Protein AF-A0A7V2B2J4-F1 (afdb_monomer_lite)

pLDDT: mean 91.19, std 12.17, range [38.22, 98.31]

Structure (mmCIF, N/CA/C/O backbone):
data_AF-A0A7V2B2J4-F1
#
_entry.id   AF-A0A7V2B2J4-F1
#
loop_
_atom_site.group_PDB
_atom_site.id
_atom_site.type_symbol
_atom_site.label_atom_id
_atom_site.label_alt_id
_atom_site.label_comp_id
_atom_site.label_asym_id
_atom_site.label_entity_id
_atom_site.label_seq_id
_atom_site.pdbx_PDB_ins_code
_atom_site.Cartn_x
_atom_site.Cartn_y
_atom_site.Cartn_z
_atom_site.occupancy
_atom_site.B_iso_or_equiv
_atom_site.auth_seq_id
_atom_site.auth_comp_id
_atom_site.auth_asym_id
_atom_site.auth_atom_id
_atom_site.pdbx_PDB_model_num
ATOM 1 N N . MET A 1 1 ? -2.208 -8.244 -33.492 1.00 38.22 1 MET A N 1
ATOM 2 C CA . MET A 1 1 ? -0.875 -7.678 -33.215 1.00 38.22 1 MET A CA 1
ATOM 3 C C . MET A 1 1 ? -0.996 -6.992 -31.876 1.00 38.22 1 MET A C 1
ATOM 5 O O . MET A 1 1 ? -1.712 -6.007 -31.803 1.00 38.22 1 MET A O 1
ATOM 9 N N . TYR A 1 2 ? -0.448 -7.584 -30.817 1.00 43.09 2 TYR A N 1
ATOM 10 C CA . TYR A 1 2 ? -0.300 -6.865 -29.557 1.00 43.09 2 TYR A CA 1
ATOM 11 C C . TYR A 1 2 ? 0.960 -6.028 -29.726 1.00 43.09 2 TYR A C 1
ATOM 13 O O . TYR A 1 2 ? 2.039 -6.596 -29.885 1.00 43.09 2 TYR A O 1
ATOM 21 N N . ASP A 1 3 ? 0.798 -4.710 -29.818 1.00 43.34 3 ASP A N 1
ATOM 22 C CA . ASP A 1 3 ? 1.896 -3.784 -29.575 1.00 43.34 3 ASP A CA 1
ATOM 23 C C . ASP A 1 3 ? 2.373 -4.080 -28.156 1.00 43.34 3 ASP A C 1
ATOM 25 O O . ASP A 1 3 ? 1.708 -3.751 -27.172 1.00 43.34 3 ASP A O 1
ATOM 29 N N . THR A 1 4 ? 3.474 -4.817 -28.052 1.00 50.84 4 THR A N 1
ATOM 30 C CA . THR A 1 4 ? 4.236 -4.893 -26.819 1.00 50.84 4 THR A CA 1
ATOM 31 C C . THR A 1 4 ? 4.840 -3.511 -26.662 1.00 50.84 4 THR A C 1
ATOM 33 O O . THR A 1 4 ? 5.905 -3.235 -27.210 1.00 50.84 4 THR A O 1
ATOM 36 N N . ASP A 1 5 ? 4.090 -2.629 -26.003 1.00 52.41 5 ASP A N 1
ATOM 3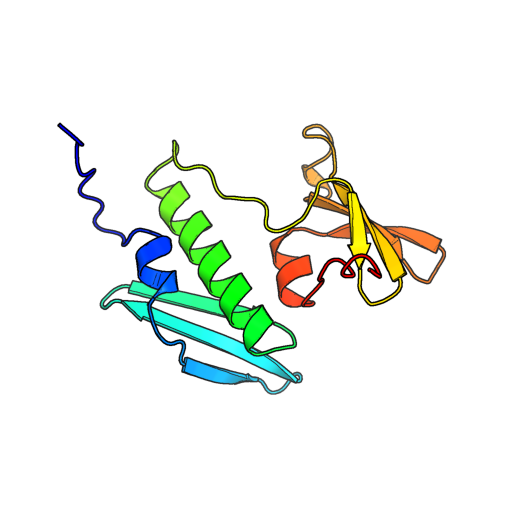7 C CA . ASP A 1 5 ? 4.551 -1.334 -25.529 1.00 52.41 5 ASP A CA 1
ATOM 38 C C . ASP A 1 5 ? 5.894 -1.591 -24.836 1.00 52.41 5 ASP A C 1
ATOM 40 O O . ASP A 1 5 ? 5.951 -2.239 -23.787 1.00 52.41 5 ASP A O 1
ATOM 44 N N . SER A 1 6 ? 6.997 -1.263 -25.517 1.00 57.22 6 SER A N 1
ATOM 45 C CA . SER A 1 6 ? 8.342 -1.653 -25.102 1.00 57.22 6 SER A CA 1
ATOM 46 C C . SER A 1 6 ? 8.775 -0.720 -23.983 1.00 57.22 6 SER A C 1
ATOM 48 O O . SER A 1 6 ? 9.635 0.147 -24.159 1.00 57.22 6 SER A O 1
ATOM 50 N N . SER A 1 7 ? 8.105 -0.830 -22.841 1.00 67.19 7 SER A N 1
ATOM 51 C CA . SER A 1 7 ? 8.469 -0.066 -21.672 1.00 67.19 7 SER A CA 1
ATOM 52 C C . SER A 1 7 ? 9.852 -0.487 -21.219 1.00 67.19 7 SER A C 1
ATOM 54 O O . SER A 1 7 ? 10.155 -1.672 -21.106 1.00 67.19 7 SER A O 1
ATOM 56 N N . ALA A 1 8 ? 10.684 0.504 -20.917 1.00 83.88 8 ALA A N 1
ATOM 57 C CA . ALA A 1 8 ? 11.922 0.249 -20.205 1.00 83.88 8 ALA A CA 1
ATOM 58 C C . ALA A 1 8 ? 11.652 -0.266 -18.781 1.00 83.88 8 ALA A C 1
ATOM 60 O O . ALA A 1 8 ? 12.521 -0.922 -18.223 1.00 83.88 8 ALA A O 1
ATOM 61 N N . TYR A 1 9 ? 10.479 0.023 -18.200 1.00 88.00 9 TYR A N 1
ATOM 62 C CA . TYR A 1 9 ? 10.108 -0.403 -16.854 1.00 88.00 9 TYR A CA 1
ATOM 63 C C . TYR A 1 9 ? 9.290 -1.712 -16.893 1.00 88.00 9 TYR A C 1
ATOM 65 O O . TYR A 1 9 ? 8.358 -1.801 -17.696 1.00 88.00 9 TYR A O 1
ATOM 73 N N . PRO A 1 10 ? 9.579 -2.708 -16.030 1.00 91.06 10 PRO A N 1
ATOM 74 C CA . PRO A 1 10 ? 8.872 -3.986 -16.035 1.00 91.06 10 PRO A CA 1
ATOM 75 C C . PRO A 1 10 ? 7.389 -3.812 -15.710 1.00 91.06 10 PRO A C 1
ATOM 77 O O . PRO A 1 10 ? 7.014 -2.984 -14.874 1.00 91.06 10 PRO A O 1
ATOM 80 N N . HIS A 1 11 ? 6.538 -4.625 -16.328 1.00 93.56 11 HIS A N 1
ATOM 81 C CA . HIS A 1 11 ? 5.115 -4.639 -16.012 1.00 93.56 11 HIS A CA 1
ATOM 82 C C . HIS A 1 11 ? 4.901 -5.044 -14.538 1.00 93.56 11 HIS A C 1
ATOM 84 O O . HIS A 1 11 ? 5.623 -5.908 -14.031 1.00 93.56 11 HIS A O 1
ATOM 90 N N . PRO A 1 12 ? 3.898 -4.502 -13.816 1.00 94.06 12 PRO A N 1
ATOM 91 C CA . PRO A 1 12 ? 3.674 -4.833 -12.404 1.00 94.06 12 PRO A CA 1
ATOM 92 C C . PRO A 1 12 ? 3.494 -6.334 -12.138 1.00 94.06 12 PRO A C 1
ATOM 94 O O . PRO A 1 12 ? 3.867 -6.826 -11.073 1.00 94.06 12 PRO A O 1
ATOM 97 N N . ASP A 1 13 ? 2.970 -7.080 -13.113 1.00 94.06 13 ASP A N 1
ATOM 98 C CA . ASP A 1 13 ? 2.839 -8.540 -13.034 1.00 94.06 13 ASP A CA 1
ATOM 99 C C . ASP A 1 13 ? 4.182 -9.279 -13.031 1.00 94.06 13 ASP A C 1
ATOM 101 O O . ASP A 1 13 ? 4.285 -10.347 -12.427 1.00 94.06 13 ASP A O 1
ATOM 105 N N . GLU A 1 14 ? 5.227 -8.704 -13.624 1.00 94.62 14 GLU A N 1
ATOM 106 C CA . GLU A 1 14 ? 6.576 -9.266 -13.556 1.00 94.62 14 GLU A CA 1
ATOM 107 C C . GLU A 1 14 ? 7.100 -9.211 -12.117 1.00 94.62 14 GLU A C 1
ATOM 109 O O . GLU A 1 14 ? 7.662 -10.186 -11.630 1.00 94.62 14 GLU A O 1
ATOM 114 N N . PHE A 1 15 ? 6.808 -8.145 -11.362 1.00 95.31 15 PHE A N 1
ATOM 115 C CA . PHE A 1 15 ? 7.141 -8.084 -9.933 1.00 95.31 15 PHE A CA 1
ATOM 116 C C . PHE A 1 15 ? 6.333 -9.087 -9.091 1.00 95.31 15 PHE A C 1
ATOM 118 O O . PHE A 1 15 ? 6.820 -9.545 -8.056 1.00 95.31 15 PHE A O 1
ATOM 125 N N . LYS A 1 16 ? 5.117 -9.481 -9.511 1.00 93.31 16 LYS A N 1
ATOM 126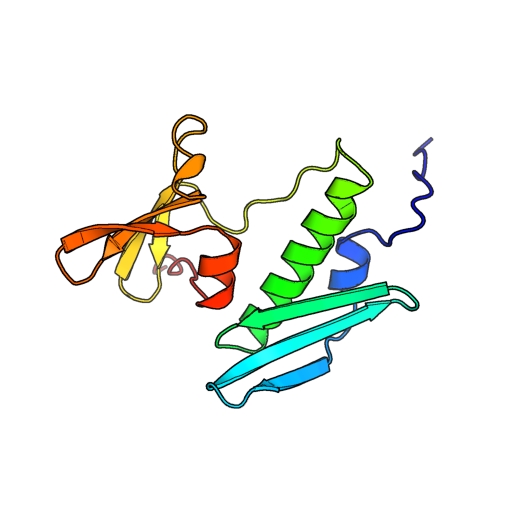 C CA . LYS A 1 16 ? 4.282 -10.446 -8.762 1.00 93.31 16 LYS A CA 1
ATOM 127 C C . LYS A 1 16 ? 4.926 -11.830 -8.679 1.00 93.31 16 LYS A C 1
ATOM 129 O O . LYS A 1 16 ? 4.738 -12.511 -7.670 1.00 93.31 16 LYS A O 1
ATOM 134 N N . VAL A 1 17 ? 5.663 -12.251 -9.703 1.00 94.81 17 VAL A N 1
ATOM 135 C CA . VAL A 1 17 ? 6.289 -13.585 -9.748 1.00 94.81 17 VAL A CA 1
ATOM 136 C C . VAL A 1 17 ? 7.660 -13.632 -9.075 1.00 94.81 17 VAL A C 1
ATOM 138 O O . VAL A 1 17 ? 8.185 -14.715 -8.819 1.00 94.81 17 VAL A O 1
ATOM 141 N N . MET A 1 18 ? 8.222 -12.474 -8.736 1.00 96.38 18 MET A N 1
ATOM 142 C CA . MET A 1 18 ? 9.509 -12.385 -8.063 1.00 96.38 18 MET A CA 1
ATOM 143 C C . MET A 1 18 ? 9.383 -12.654 -6.565 1.00 96.38 18 MET A C 1
ATOM 145 O O . MET A 1 18 ? 8.395 -12.307 -5.905 1.00 96.38 18 MET A O 1
ATOM 149 N N . ARG A 1 19 ? 10.425 -13.275 -6.007 1.00 95.50 19 ARG A N 1
ATOM 150 C CA . ARG A 1 19 ? 10.525 -13.517 -4.570 1.00 95.50 19 ARG A CA 1
ATOM 151 C C . ARG A 1 19 ? 11.026 -12.245 -3.874 1.00 95.50 19 ARG A C 1
ATOM 153 O O . ARG A 1 19 ? 12.126 -11.808 -4.193 1.00 95.50 19 ARG A O 1
ATOM 160 N N . PRO A 1 20 ? 10.278 -11.686 -2.909 1.00 97.12 20 PRO A N 1
ATOM 161 C CA . PRO A 1 20 ? 10.756 -10.562 -2.116 1.00 97.12 20 PRO A CA 1
ATOM 162 C C . PRO A 1 20 ? 11.824 -10.984 -1.106 1.00 97.12 20 PRO A C 1
ATOM 164 O O . PRO A 1 20 ? 11.739 -12.054 -0.490 1.00 97.12 20 PRO A O 1
ATOM 167 N N . GLU A 1 21 ? 12.765 -10.080 -0.876 1.00 97.81 21 GLU A N 1
ATOM 168 C CA . GLU A 1 21 ? 13.605 -10.051 0.314 1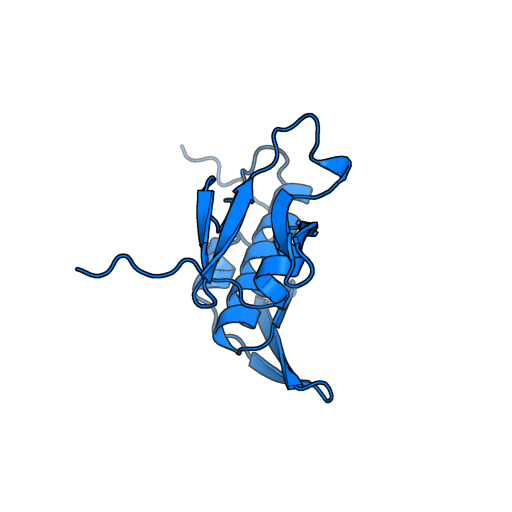.00 97.81 21 GLU A CA 1
ATOM 169 C C . GLU A 1 21 ? 12.894 -9.266 1.416 1.00 97.81 21 GLU A C 1
ATOM 171 O O . GLU A 1 21 ? 12.196 -8.291 1.137 1.00 97.81 21 GLU A O 1
ATOM 176 N N . TYR A 1 22 ? 13.049 -9.699 2.667 1.00 97.75 22 TYR A N 1
ATOM 177 C CA . TYR A 1 22 ? 12.403 -9.053 3.805 1.00 97.75 22 TYR A CA 1
ATOM 178 C C . TYR A 1 22 ? 13.431 -8.586 4.820 1.00 97.75 22 TYR A C 1
ATOM 180 O O . TYR A 1 22 ? 14.255 -9.383 5.270 1.00 97.75 22 TYR A O 1
ATOM 188 N N . THR A 1 23 ? 13.285 -7.339 5.245 1.00 97.56 23 THR A N 1
ATOM 189 C CA . THR A 1 23 ? 14.036 -6.744 6.349 1.00 97.56 23 THR A CA 1
ATOM 190 C C . THR A 1 23 ? 13.056 -6.363 7.448 1.00 97.56 23 THR A C 1
ATOM 192 O O . THR A 1 23 ? 12.031 -5.742 7.173 1.00 97.56 23 THR A O 1
ATOM 195 N N . GLU A 1 24 ? 13.341 -6.764 8.681 1.00 96.69 24 GLU A N 1
ATOM 196 C CA . GLU A 1 24 ? 12.617 -6.289 9.863 1.00 96.69 24 GLU A CA 1
ATOM 197 C C . GLU A 1 24 ? 13.192 -4.931 10.277 1.00 96.69 24 GLU A C 1
ATOM 199 O O . GLU A 1 24 ? 14.413 -4.759 10.312 1.00 96.69 24 GLU A O 1
ATOM 204 N N . LEU A 1 25 ? 12.317 -3.955 10.500 1.00 95.38 25 LEU A N 1
ATOM 205 C CA . LEU A 1 25 ? 12.663 -2.589 10.877 1.00 95.38 25 LEU A CA 1
ATOM 206 C C . LEU A 1 25 ? 12.548 -2.420 12.400 1.00 95.38 25 LEU A C 1
ATOM 208 O O . LEU A 1 25 ? 11.847 -3.172 13.075 1.00 95.38 25 LEU A O 1
ATOM 212 N N . GLU A 1 26 ? 13.246 -1.425 12.950 1.00 85.19 26 GLU A N 1
ATOM 213 C CA . GLU A 1 26 ? 13.333 -1.201 14.405 1.00 85.19 26 GLU A CA 1
ATOM 214 C C . GLU A 1 26 ? 11.983 -0.853 15.066 1.00 85.19 26 GLU A C 1
ATOM 216 O O . GLU A 1 26 ? 11.815 -1.029 16.269 1.00 85.19 26 GLU A O 1
ATOM 221 N N . ASP A 1 27 ? 11.010 -0.390 14.285 1.00 88.81 27 ASP A N 1
ATOM 222 C CA . ASP A 1 27 ? 9.658 -0.002 14.701 1.00 88.81 27 ASP A CA 1
ATOM 223 C C . ASP A 1 27 ? 8.635 -1.156 14.640 1.00 88.81 27 ASP A C 1
ATOM 225 O O . ASP A 1 27 ? 7.438 -0.943 14.843 1.00 88.81 27 ASP A O 1
ATOM 229 N N . GLY A 1 28 ? 9.093 -2.384 14.368 1.00 89.06 28 GLY A N 1
ATOM 230 C CA . GLY A 1 28 ? 8.244 -3.571 14.250 1.00 89.06 28 GLY A CA 1
ATOM 231 C C . GLY A 1 28 ? 7.555 -3.721 12.890 1.00 89.06 28 GLY A C 1
ATOM 232 O O . GLY A 1 28 ? 6.723 -4.617 12.725 1.00 89.06 28 GLY A O 1
ATOM 233 N N . TYR A 1 29 ? 7.888 -2.878 11.908 1.00 94.81 29 TYR A N 1
ATOM 234 C CA . TYR A 1 29 ? 7.446 -3.046 10.526 1.00 94.81 29 TYR A CA 1
ATOM 235 C C . TYR A 1 29 ? 8.378 -3.985 9.753 1.00 94.81 29 TYR A C 1
ATOM 237 O O . TYR A 1 29 ? 9.530 -4.232 10.106 1.00 94.81 29 TYR A O 1
ATOM 245 N N . TYR A 1 30 ? 7.875 -4.507 8.639 1.00 97.69 30 TYR A N 1
ATOM 246 C CA . TYR A 1 30 ? 8.655 -5.254 7.664 1.00 97.69 30 TYR A CA 1
ATOM 247 C C . TYR A 1 30 ? 8.772 -4.445 6.383 1.00 97.69 30 TYR A C 1
ATOM 249 O O . TYR A 1 30 ? 7.765 -3.970 5.859 1.00 97.69 30 TYR A O 1
ATOM 257 N N . ARG A 1 31 ? 9.979 -4.370 5.824 1.00 98.19 31 ARG A N 1
ATOM 258 C CA . ARG A 1 31 ? 10.225 -3.906 4.458 1.00 98.19 31 ARG A CA 1
ATOM 259 C C . ARG A 1 31 ? 10.343 -5.107 3.530 1.00 98.19 31 ARG A C 1
ATOM 261 O O . ARG A 1 31 ? 11.157 -5.994 3.774 1.00 98.19 31 ARG A O 1
ATOM 268 N N . ALA A 1 32 ? 9.545 -5.132 2.470 1.00 98.31 32 ALA A N 1
ATOM 269 C CA . ALA A 1 32 ? 9.692 -6.056 1.357 1.00 98.31 32 ALA A CA 1
ATOM 270 C C . ALA A 1 32 ? 10.402 -5.348 0.205 1.00 98.31 32 ALA A C 1
ATOM 272 O O . ALA A 1 32 ? 9.946 -4.292 -0.231 1.00 98.31 32 ALA A O 1
ATOM 273 N N . THR A 1 33 ? 11.458 -5.963 -0.313 1.00 98.25 33 THR A N 1
ATOM 274 C CA . THR A 1 33 ? 12.190 -5.511 -1.496 1.00 98.25 33 THR A CA 1
ATOM 275 C C . THR A 1 33 ? 12.007 -6.532 -2.608 1.00 98.25 33 THR A C 1
ATOM 277 O O . THR A 1 33 ? 12.309 -7.708 -2.416 1.00 98.25 33 THR A O 1
ATOM 280 N N . ILE A 1 34 ? 11.512 -6.104 -3.769 1.00 97.62 34 ILE A N 1
ATOM 281 C CA . ILE A 1 34 ? 11.403 -6.943 -4.968 1.00 97.62 34 ILE A CA 1
ATOM 282 C C . ILE A 1 34 ? 12.299 -6.338 -6.045 1.00 97.62 34 ILE A C 1
ATOM 284 O O . ILE A 1 34 ? 12.128 -5.172 -6.407 1.00 97.62 34 ILE A O 1
ATOM 288 N N . GLU A 1 35 ? 13.241 -7.126 -6.555 1.00 96.56 35 GLU A N 1
ATOM 289 C CA . GLU A 1 35 ? 14.216 -6.682 -7.549 1.00 96.56 35 GLU A CA 1
ATOM 290 C C . GLU A 1 35 ? 14.020 -7.403 -8.890 1.00 96.56 35 GLU A C 1
ATOM 292 O O . GLU A 1 35 ? 13.893 -8.625 -8.947 1.00 96.56 35 GLU A O 1
ATOM 297 N N . ILE A 1 36 ? 14.021 -6.620 -9.969 1.00 93.75 36 ILE A N 1
ATOM 298 C CA . ILE A 1 36 ? 14.170 -7.049 -11.361 1.00 93.75 36 ILE A CA 1
ATOM 299 C C . ILE A 1 36 ? 15.232 -6.127 -11.948 1.00 93.75 36 ILE A C 1
ATOM 301 O O . ILE A 1 36 ? 14.904 -5.040 -12.415 1.00 93.75 36 ILE A O 1
ATOM 305 N N . THR A 1 37 ? 16.507 -6.509 -11.865 1.00 90.06 37 THR A N 1
ATOM 306 C CA . THR A 1 37 ? 17.635 -5.623 -12.186 1.00 90.06 37 THR A CA 1
ATOM 307 C C . THR A 1 37 ? 17.450 -4.923 -13.546 1.00 90.06 37 THR A C 1
ATOM 309 O O . THR A 1 37 ? 17.173 -5.595 -14.541 1.00 90.06 37 THR A O 1
ATOM 312 N N . PRO A 1 38 ? 17.631 -3.589 -13.627 1.00 91.31 38 PRO A N 1
ATOM 313 C CA . PRO A 1 38 ? 18.107 -2.671 -12.579 1.00 91.31 38 PRO A CA 1
ATOM 314 C C . PRO A 1 38 ? 17.003 -2.083 -11.677 1.00 91.31 38 PRO A C 1
ATOM 316 O O . PRO A 1 38 ? 17.270 -1.180 -10.888 1.00 91.31 38 PRO A O 1
ATOM 319 N N . PHE A 1 39 ? 15.762 -2.539 -11.811 1.00 94.69 39 PHE A N 1
ATOM 320 C CA . PHE A 1 39 ? 14.601 -2.013 -11.104 1.00 94.69 39 PHE A CA 1
ATOM 321 C C . PHE A 1 39 ? 14.411 -2.669 -9.746 1.00 94.69 39 PHE A C 1
ATOM 323 O O . PHE A 1 39 ? 14.595 -3.871 -9.563 1.00 94.69 39 PHE A O 1
ATOM 330 N N . LYS A 1 40 ? 13.965 -1.861 -8.793 1.00 95.75 40 LYS A N 1
ATOM 331 C CA . LYS A 1 40 ? 13.666 -2.292 -7.438 1.00 95.75 40 LYS A CA 1
ATOM 332 C C . LYS A 1 40 ? 12.416 -1.576 -6.955 1.00 95.75 40 LYS A C 1
ATOM 334 O O . LYS A 1 40 ? 12.267 -0.376 -7.180 1.00 95.75 40 LYS A O 1
ATOM 339 N N . VAL A 1 41 ? 11.543 -2.310 -6.275 1.00 96.75 41 VAL A N 1
ATOM 340 C CA . VAL A 1 41 ? 10.371 -1.758 -5.590 1.00 96.75 41 VAL A CA 1
ATOM 341 C C . VAL A 1 41 ? 10.383 -2.173 -4.130 1.00 96.75 41 VAL A C 1
ATOM 343 O O . VAL A 1 41 ? 10.760 -3.296 -3.790 1.00 96.75 41 VAL A O 1
ATOM 346 N N . GLU A 1 42 ? 9.977 -1.248 -3.268 1.00 97.81 42 GLU A N 1
ATOM 347 C CA . GLU A 1 42 ? 9.970 -1.438 -1.823 1.00 97.81 42 GLU A CA 1
ATOM 348 C C . GLU A 1 42 ? 8.611 -1.085 -1.239 1.00 97.81 42 GLU A C 1
ATOM 350 O O . GLU A 1 42 ? 7.991 -0.089 -1.624 1.00 97.81 42 GLU A O 1
ATOM 355 N N . GLY A 1 43 ? 8.174 -1.874 -0.266 1.00 97.00 43 GLY A N 1
ATOM 356 C CA . GLY A 1 43 ? 6.962 -1.619 0.495 1.00 97.00 43 GLY A CA 1
ATOM 357 C C . GLY A 1 43 ? 7.145 -1.959 1.962 1.00 97.00 43 GLY A C 1
ATOM 358 O O . GLY A 1 43 ? 7.865 -2.897 2.292 1.00 97.00 43 GLY A O 1
ATOM 359 N N . GLU A 1 44 ? 6.494 -1.196 2.833 1.00 97.69 44 GLU A N 1
ATOM 360 C CA . GLU A 1 44 ? 6.597 -1.333 4.286 1.00 97.69 44 GLU A CA 1
ATOM 361 C C . GLU A 1 44 ? 5.225 -1.566 4.890 1.00 97.69 44 GLU A C 1
ATOM 363 O O . GLU A 1 44 ? 4.262 -0.901 4.516 1.00 97.69 44 GLU A O 1
ATOM 368 N N . SER A 1 45 ? 5.121 -2.531 5.796 1.00 97.38 45 SER A N 1
ATOM 369 C CA . SER A 1 45 ? 3.858 -2.847 6.460 1.00 97.38 45 SER A CA 1
ATOM 370 C C . SER A 1 45 ? 4.089 -3.618 7.755 1.00 97.38 45 SER A C 1
ATOM 372 O O . SER A 1 45 ? 5.158 -4.195 7.954 1.00 97.38 45 SER A O 1
ATOM 374 N N . ARG A 1 46 ? 3.064 -3.694 8.609 1.00 94.50 46 ARG A N 1
ATOM 375 C CA . ARG A 1 46 ? 3.091 -4.452 9.875 1.00 94.50 46 ARG A CA 1
ATOM 376 C C . ARG A 1 46 ? 3.365 -5.949 9.701 1.00 94.50 46 ARG A C 1
ATOM 378 O O . ARG A 1 46 ? 3.774 -6.618 10.643 1.00 94.50 46 ARG A O 1
ATOM 385 N N . THR A 1 47 ? 3.156 -6.501 8.504 1.00 95.25 47 THR A N 1
ATOM 386 C CA . THR A 1 47 ? 3.468 -7.905 8.201 1.00 95.25 47 THR A CA 1
ATOM 387 C C . THR A 1 47 ? 4.253 -8.046 6.903 1.00 95.25 47 THR A C 1
ATOM 389 O O . THR A 1 47 ? 4.116 -7.242 5.983 1.00 95.25 47 THR A O 1
ATOM 392 N N . LYS A 1 48 ? 5.023 -9.136 6.767 1.00 96.75 48 LYS A N 1
ATOM 393 C CA . LYS A 1 48 ? 5.724 -9.482 5.513 1.00 96.75 48 LYS A CA 1
ATOM 394 C C . LYS A 1 48 ? 4.770 -9.541 4.313 1.00 96.75 48 LYS A C 1
ATOM 396 O O . LYS A 1 48 ? 5.060 -9.001 3.248 1.00 96.75 48 LYS A O 1
ATOM 401 N N . ALA A 1 49 ? 3.604 -10.166 4.488 1.00 95.25 49 ALA A N 1
ATOM 402 C CA . ALA A 1 49 ? 2.596 -10.248 3.434 1.00 95.25 49 ALA A CA 1
ATOM 403 C C . ALA A 1 49 ? 2.048 -8.862 3.056 1.00 95.25 49 ALA A C 1
ATOM 405 O O . ALA A 1 49 ? 1.889 -8.587 1.867 1.00 95.25 49 ALA A O 1
ATOM 406 N N . GLY A 1 50 ? 1.791 -7.992 4.039 1.00 95.88 50 GLY A N 1
ATOM 407 C CA . GLY A 1 50 ? 1.404 -6.599 3.806 1.00 95.88 50 GLY A CA 1
ATOM 408 C C . GLY A 1 50 ? 2.481 -5.819 3.054 1.00 95.88 50 GLY A C 1
ATOM 409 O O . GLY A 1 50 ? 2.192 -5.193 2.039 1.00 95.88 50 GLY A O 1
ATOM 410 N N . ALA A 1 51 ? 3.742 -5.962 3.462 1.00 97.44 51 ALA A N 1
ATOM 411 C CA . ALA A 1 51 ? 4.876 -5.249 2.882 1.00 97.44 51 ALA A CA 1
ATOM 412 C C . ALA A 1 51 ? 5.046 -5.598 1.398 1.00 97.44 51 ALA A C 1
ATOM 414 O O . ALA A 1 51 ? 5.244 -4.721 0.555 1.00 97.44 51 ALA A O 1
ATOM 415 N N . ARG A 1 52 ? 4.851 -6.878 1.047 1.00 97.38 52 ARG A N 1
ATOM 416 C CA . ARG A 1 52 ? 4.802 -7.319 -0.352 1.00 97.38 52 ARG A CA 1
ATOM 417 C C . ARG A 1 52 ? 3.653 -6.661 -1.123 1.00 97.38 52 ARG A C 1
ATOM 419 O O . ARG A 1 52 ? 3.862 -6.257 -2.262 1.00 97.38 52 ARG A O 1
ATOM 426 N N . ARG A 1 53 ? 2.449 -6.545 -0.547 1.00 96.50 53 ARG A N 1
ATOM 427 C CA . ARG A 1 53 ? 1.316 -5.879 -1.223 1.00 96.50 53 ARG A CA 1
ATOM 428 C C . ARG A 1 53 ? 1.600 -4.398 -1.472 1.00 96.50 53 ARG A C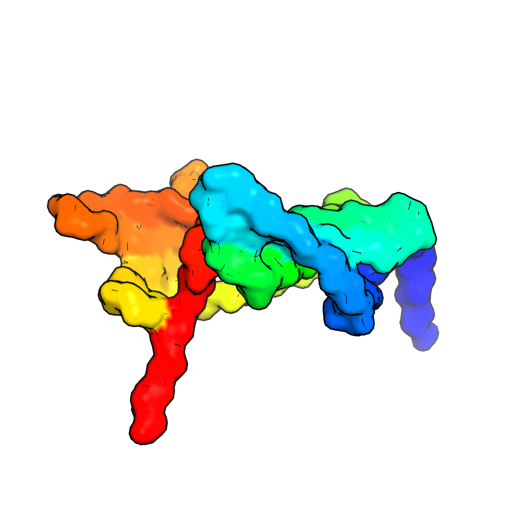 1
ATOM 430 O O . ARG A 1 53 ? 1.334 -3.930 -2.574 1.00 96.50 53 ARG A O 1
ATOM 437 N N . VAL A 1 54 ? 2.210 -3.702 -0.510 1.00 97.50 54 VAL A N 1
ATOM 438 C CA . VAL A 1 54 ? 2.656 -2.307 -0.675 1.00 97.50 54 VAL A CA 1
ATOM 439 C C . VAL A 1 54 ? 3.667 -2.193 -1.820 1.00 97.50 54 VAL A C 1
ATOM 441 O O . VAL A 1 54 ? 3.513 -1.335 -2.686 1.00 97.50 54 VAL A O 1
ATOM 444 N N . ALA A 1 55 ? 4.663 -3.084 -1.875 1.00 97.56 55 ALA A N 1
ATOM 445 C CA . ALA A 1 55 ? 5.683 -3.070 -2.926 1.00 97.56 55 ALA A CA 1
ATOM 446 C C . ALA A 1 55 ? 5.072 -3.250 -4.329 1.00 97.56 55 ALA A C 1
ATOM 448 O O . ALA A 1 55 ? 5.433 -2.535 -5.262 1.00 97.56 55 ALA A O 1
ATOM 449 N N . LEU A 1 56 ? 4.103 -4.160 -4.474 1.00 97.12 56 LEU A N 1
ATOM 450 C CA . LEU A 1 56 ? 3.400 -4.391 -5.742 1.00 97.12 56 LEU A CA 1
ATOM 451 C C . LEU A 1 56 ? 2.478 -3.227 -6.124 1.00 97.12 56 LEU A C 1
ATOM 453 O O . LEU A 1 56 ? 2.404 -2.866 -7.297 1.00 97.12 56 LEU A O 1
ATOM 457 N N . TYR A 1 57 ? 1.800 -2.619 -5.148 1.00 97.19 57 TYR A N 1
ATOM 458 C CA . TYR A 1 57 ? 0.989 -1.426 -5.387 1.00 97.19 57 TYR A CA 1
ATOM 459 C C . TYR A 1 57 ? 1.859 -0.263 -5.880 1.00 97.19 57 TYR A C 1
ATOM 461 O O . TYR A 1 57 ? 1.527 0.392 -6.866 1.00 97.19 57 TYR A O 1
ATOM 469 N N . ARG A 1 58 ? 3.038 -0.073 -5.277 1.00 96.31 58 ARG A N 1
ATOM 470 C CA . ARG A 1 58 ? 4.024 0.910 -5.739 1.00 96.31 58 ARG A CA 1
ATOM 471 C C . ARG A 1 58 ? 4.566 0.595 -7.126 1.00 96.31 58 ARG A C 1
ATOM 473 O O . ARG A 1 58 ? 4.643 1.510 -7.934 1.00 96.31 58 ARG A O 1
ATOM 480 N N . ALA A 1 59 ? 4.847 -0.670 -7.445 1.00 96.38 59 ALA A N 1
ATOM 481 C CA . ALA A 1 59 ? 5.216 -1.066 -8.807 1.00 96.38 59 ALA A CA 1
ATOM 482 C C . ALA A 1 59 ? 4.146 -0.643 -9.830 1.00 96.38 59 ALA A C 1
ATOM 484 O O . ALA A 1 59 ? 4.474 -0.103 -10.884 1.00 96.38 59 ALA A O 1
ATOM 485 N N . ALA A 1 60 ? 2.862 -0.819 -9.498 1.00 96.56 60 ALA A N 1
ATOM 486 C CA . ALA A 1 60 ? 1.747 -0.388 -10.337 1.00 96.56 60 ALA A CA 1
ATOM 487 C C . ALA A 1 60 ? 1.661 1.142 -10.480 1.00 96.56 60 ALA A C 1
ATOM 489 O O . ALA A 1 60 ? 1.448 1.641 -11.587 1.00 96.56 60 ALA A O 1
ATOM 490 N N . LEU A 1 61 ? 1.869 1.894 -9.394 1.00 95.25 61 LEU A N 1
ATOM 491 C CA . LEU A 1 61 ? 1.934 3.360 -9.430 1.00 95.25 61 LEU A CA 1
ATOM 492 C C . LEU A 1 61 ? 3.117 3.863 -10.269 1.00 95.25 61 LEU A C 1
ATOM 494 O O . LEU A 1 61 ? 2.950 4.770 -11.085 1.00 95.25 61 LEU A O 1
ATOM 498 N N . THR A 1 62 ? 4.297 3.261 -10.104 1.00 94.94 62 THR A N 1
ATOM 499 C CA . THR A 1 62 ? 5.489 3.588 -10.892 1.00 94.94 62 THR A CA 1
ATOM 500 C C . THR A 1 62 ? 5.271 3.261 -12.363 1.00 94.94 62 THR A C 1
ATOM 502 O O . THR A 1 62 ? 5.547 4.102 -13.206 1.00 94.94 62 THR A O 1
ATOM 505 N N . TYR A 1 63 ? 4.697 2.104 -12.696 1.00 94.81 63 TYR A N 1
ATOM 506 C CA . TYR A 1 63 ? 4.371 1.775 -14.083 1.00 94.81 63 TYR A CA 1
ATOM 507 C C . TYR A 1 63 ? 3.389 2.790 -14.692 1.00 94.81 63 TYR A C 1
ATOM 509 O O . TYR A 1 63 ? 3.618 3.286 -15.794 1.00 94.81 63 TYR A O 1
ATOM 517 N N . ARG A 1 64 ? 2.338 3.185 -13.955 1.00 95.00 64 ARG A N 1
ATOM 518 C CA . ARG A 1 64 ? 1.372 4.209 -14.398 1.00 95.00 64 ARG A CA 1
ATOM 519 C C . ARG A 1 64 ? 2.014 5.563 -14.706 1.00 95.00 64 ARG A C 1
ATOM 521 O O . ARG A 1 64 ? 1.513 6.273 -15.574 1.00 95.00 64 ARG A O 1
ATOM 528 N N . SER A 1 65 ? 3.086 5.953 -14.014 1.00 93.31 65 SER A N 1
ATOM 529 C CA . SER A 1 65 ? 3.744 7.240 -14.286 1.00 93.31 65 SER A CA 1
ATOM 530 C C . SER A 1 65 ? 4.407 7.274 -15.670 1.00 93.31 65 SER A C 1
ATOM 532 O O . SER A 1 65 ? 4.435 8.327 -16.304 1.00 93.31 65 SER A O 1
ATOM 534 N N . TYR A 1 66 ? 4.865 6.118 -16.164 1.00 91.38 66 TYR A N 1
ATOM 535 C CA . TYR A 1 66 ? 5.372 5.939 -17.528 1.00 91.38 66 TYR A CA 1
ATOM 536 C C . TYR A 1 66 ? 4.263 5.624 -18.539 1.00 91.38 66 TYR A C 1
ATOM 538 O O . TYR A 1 66 ? 4.398 5.956 -19.714 1.00 91.38 66 TYR A O 1
ATOM 546 N N . HIS A 1 67 ? 3.157 5.036 -18.077 1.00 92.62 67 HIS A N 1
ATOM 547 C CA . HIS A 1 67 ? 2.011 4.620 -18.888 1.00 92.62 67 HIS A CA 1
ATOM 548 C C . HIS A 1 67 ? 0.715 5.229 -18.354 1.00 92.62 67 HIS A C 1
ATOM 550 O O . HIS A 1 67 ? -0.016 4.562 -17.618 1.00 92.62 67 HIS A O 1
ATOM 556 N N . PRO A 1 68 ? 0.375 6.480 -18.714 1.00 92.62 68 PRO A N 1
ATOM 557 C CA . PRO A 1 68 ? -0.777 7.176 -18.135 1.00 92.62 68 PRO A CA 1
ATOM 558 C C . PRO A 1 68 ? -2.130 6.481 -18.355 1.00 92.62 68 PRO A C 1
ATOM 560 O O . PRO A 1 68 ? -3.074 6.726 -17.604 1.00 92.62 68 PRO A O 1
ATOM 563 N N . SER A 1 69 ? -2.233 5.621 -19.376 1.00 93.06 69 SER A N 1
ATOM 564 C CA . SER A 1 69 ? -3.407 4.787 -19.664 1.00 93.06 69 SER A CA 1
ATOM 565 C C . SER A 1 69 ? -3.521 3.554 -18.758 1.00 93.06 69 SER A C 1
ATOM 567 O O . SER A 1 69 ? -4.597 2.957 -18.684 1.00 93.06 69 SER A O 1
ATOM 569 N N . TYR A 1 70 ? -2.447 3.167 -18.061 1.00 93.31 70 TYR A N 1
ATOM 570 C CA . TYR A 1 70 ? -2.449 2.027 -17.154 1.00 93.31 70 TYR A CA 1
ATOM 571 C C . TYR A 1 70 ? -3.325 2.312 -15.933 1.00 93.31 70 TYR A C 1
ATOM 573 O O . TYR A 1 70 ? -3.166 3.312 -15.223 1.00 93.31 70 TYR A O 1
ATOM 581 N N . ARG A 1 71 ? -4.259 1.397 -15.667 1.00 94.06 71 ARG A N 1
ATOM 582 C CA . ARG A 1 71 ? -5.190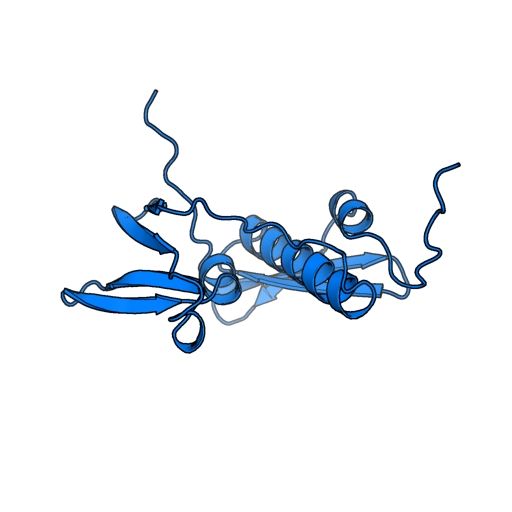 1.505 -14.549 1.00 94.06 71 ARG A CA 1
ATOM 583 C C . ARG A 1 71 ? -4.629 0.759 -13.347 1.00 94.06 71 ARG A C 1
ATOM 585 O O . ARG A 1 71 ? -4.514 -0.459 -13.365 1.00 94.06 71 ARG A O 1
ATOM 592 N N . VAL A 1 72 ? -4.319 1.500 -12.289 1.00 94.94 72 VAL A N 1
ATOM 593 C CA . VAL A 1 72 ? -3.931 0.909 -11.004 1.00 94.94 72 VAL A CA 1
ATOM 594 C C . VAL A 1 72 ? -5.187 0.392 -10.312 1.00 94.94 72 VAL A C 1
ATOM 596 O O . VAL A 1 72 ? -6.161 1.130 -10.144 1.00 94.94 72 VAL A O 1
ATOM 599 N N . GLU A 1 73 ? -5.176 -0.887 -9.951 1.00 93.69 73 GLU A N 1
ATOM 600 C CA . GLU A 1 73 ? -6.277 -1.526 -9.235 1.00 93.69 73 GLU A CA 1
ATOM 601 C C . GLU A 1 73 ? -6.308 -1.052 -7.779 1.00 93.69 73 GLU A C 1
ATOM 603 O O . GLU A 1 73 ? -5.283 -1.030 -7.095 1.00 93.69 73 GLU A O 1
ATOM 608 N N . ASN A 1 74 ? -7.498 -0.677 -7.303 1.00 94.06 74 ASN A N 1
ATOM 609 C CA . ASN A 1 74 ? -7.727 -0.433 -5.884 1.00 94.06 74 ASN A CA 1
ATOM 610 C C . ASN A 1 74 ? -7.763 -1.797 -5.173 1.00 94.06 74 ASN A C 1
ATOM 612 O O . ASN A 1 74 ? -8.596 -2.626 -5.544 1.00 94.06 74 ASN A O 1
ATOM 616 N N . PRO A 1 75 ? -6.890 -2.059 -4.183 1.00 93.62 75 PRO A N 1
ATOM 617 C CA . PRO A 1 75 ? -6.847 -3.350 -3.498 1.00 93.62 75 PRO A CA 1
ATOM 618 C C . PRO A 1 75 ? -8.031 -3.568 -2.543 1.00 93.62 75 PRO A C 1
ATOM 620 O O . PRO A 1 75 ? -8.165 -4.659 -1.990 1.00 93.62 75 PRO A O 1
ATOM 623 N N . TYR A 1 76 ? -8.866 -2.546 -2.338 1.00 95.62 76 TYR A N 1
ATOM 624 C CA . TYR A 1 76 ? -9.985 -2.557 -1.406 1.00 95.62 76 TYR A CA 1
ATOM 625 C C . TYR A 1 76 ? -11.338 -2.417 -2.129 1.00 95.62 76 TYR A C 1
ATOM 627 O O . TYR A 1 76 ? -11.419 -1.686 -3.123 1.00 95.62 76 TYR A O 1
ATOM 635 N N . PRO A 1 77 ? -12.403 -3.083 -1.634 1.00 95.94 77 PRO A N 1
ATOM 636 C CA . PRO A 1 77 ? -1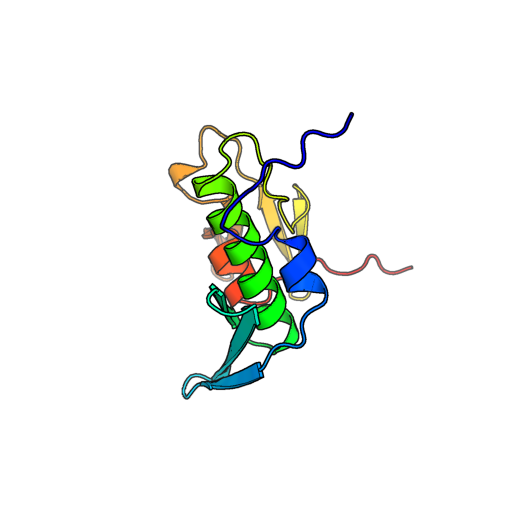3.781 -2.815 -2.049 1.00 95.94 77 PRO A CA 1
ATOM 637 C C . PRO A 1 77 ? -14.209 -1.387 -1.704 1.00 95.94 77 PRO A C 1
ATOM 639 O O . PRO A 1 77 ? -13.680 -0.803 -0.764 1.00 95.94 77 PRO A O 1
ATOM 642 N N . ASP A 1 78 ? -15.226 -0.862 -2.394 1.00 95.94 78 ASP A N 1
ATOM 643 C CA . ASP A 1 78 ? -15.725 0.493 -2.126 1.00 95.94 78 ASP A CA 1
ATOM 644 C C . ASP A 1 78 ? -16.295 0.646 -0.698 1.00 95.94 78 ASP A C 1
ATOM 646 O O . ASP A 1 78 ? -16.187 1.719 -0.113 1.00 95.94 78 ASP A O 1
ATOM 650 N N . GLU A 1 79 ? -16.851 -0.417 -0.110 1.00 96.44 79 GLU A N 1
ATOM 651 C CA . GLU A 1 79 ? -17.287 -0.469 1.291 1.00 96.44 79 GLU A CA 1
ATOM 652 C C . GLU A 1 79 ? -16.934 -1.830 1.899 1.00 96.44 79 GLU A C 1
ATOM 654 O O . GLU A 1 79 ? -17.197 -2.869 1.287 1.00 96.44 79 GLU A O 1
ATOM 659 N N . PHE A 1 80 ? -16.333 -1.845 3.092 1.00 96.62 80 PHE A N 1
ATOM 660 C CA . PHE A 1 80 ? -16.012 -3.087 3.800 1.00 96.62 80 PHE A CA 1
ATOM 661 C C . PHE A 1 80 ? -15.834 -2.882 5.310 1.00 96.62 80 PHE A C 1
ATOM 663 O O . PHE A 1 80 ? -15.689 -1.763 5.797 1.00 96.62 80 PHE A O 1
ATOM 670 N N . VAL A 1 81 ? -15.836 -3.989 6.054 1.00 95.81 81 VAL A N 1
ATOM 671 C CA . VAL A 1 81 ? -15.422 -4.033 7.463 1.00 95.81 81 VAL A CA 1
ATOM 672 C C . VAL A 1 81 ? -14.093 -4.766 7.532 1.00 95.81 81 VAL A C 1
ATOM 674 O O . VAL A 1 81 ? -13.943 -5.807 6.886 1.00 95.81 81 VAL A O 1
ATOM 677 N N . ASP A 1 82 ? -13.116 -4.221 8.248 1.00 95.06 82 ASP A N 1
ATOM 678 C CA . ASP A 1 82 ? -11.835 -4.896 8.429 1.00 95.06 82 ASP A CA 1
ATOM 679 C C . ASP A 1 82 ? -11.873 -5.961 9.537 1.00 95.06 82 ASP A C 1
ATOM 681 O O . ASP A 1 82 ? -12.898 -6.209 10.173 1.00 95.06 82 ASP A O 1
ATOM 685 N N . GLN A 1 83 ? -10.739 -6.624 9.752 1.00 92.19 83 GLN A N 1
ATOM 686 C CA . GLN A 1 83 ? -10.587 -7.663 10.775 1.00 92.19 83 GLN A CA 1
ATOM 687 C C . GLN A 1 83 ? -10.704 -7.140 12.216 1.00 92.19 83 GLN A C 1
ATOM 689 O O . GLN A 1 83 ? -10.915 -7.935 13.129 1.00 92.19 83 GLN A O 1
ATOM 694 N N . GLU A 1 84 ? -10.575 -5.830 12.424 1.00 91.62 84 GLU A N 1
ATOM 695 C CA . GLU A 1 84 ? -10.707 -5.171 13.725 1.00 91.62 84 GLU A CA 1
ATOM 696 C C . GLU A 1 84 ? -12.134 -4.630 13.951 1.00 91.62 84 GLU A C 1
ATOM 698 O O . GLU A 1 84 ? -12.445 -4.121 15.026 1.00 91.62 84 GLU A O 1
ATOM 703 N N . GLY A 1 85 ? -13.035 -4.789 12.973 1.00 92.56 85 GLY A N 1
ATOM 704 C CA . GLY A 1 85 ? -14.420 -4.321 13.040 1.00 92.56 85 GLY A CA 1
ATOM 705 C C . GLY A 1 85 ? -14.616 -2.876 12.570 1.00 92.56 85 GLY A C 1
ATOM 706 O O . GLY A 1 85 ? -15.737 -2.361 12.642 1.00 92.56 85 GLY A O 1
ATOM 707 N N . THR A 1 86 ? -13.569 -2.226 12.057 1.00 95.00 86 THR A N 1
ATOM 708 C CA . THR A 1 86 ? -13.641 -0.855 11.543 1.00 95.00 86 THR A CA 1
ATOM 709 C C . THR A 1 86 ? -14.348 -0.848 10.195 1.00 95.00 86 THR A C 1
ATOM 711 O O . THR A 1 86 ? -14.036 -1.640 9.303 1.00 95.00 86 THR A O 1
ATOM 714 N N . ARG A 1 87 ? -15.321 0.054 10.033 1.00 95.44 87 ARG A N 1
ATOM 715 C CA . ARG A 1 87 ? -16.045 0.244 8.771 1.00 95.44 87 ARG A CA 1
ATOM 716 C C . ARG A 1 87 ? -15.314 1.253 7.901 1.00 95.44 87 ARG A C 1
ATOM 718 O O . ARG A 1 87 ? -15.098 2.383 8.326 1.00 95.44 87 ARG A O 1
ATOM 725 N N . TRP A 1 88 ? -15.021 0.850 6.675 1.00 97.31 88 TRP A N 1
ATOM 726 C CA . TRP A 1 88 ? -14.332 1.646 5.673 1.00 97.31 88 TRP A CA 1
ATOM 727 C C . TRP A 1 88 ? -15.268 1.925 4.506 1.00 97.31 88 TRP A C 1
ATOM 729 O O . TRP A 1 88 ? -15.937 1.017 4.005 1.00 97.31 88 TRP A O 1
ATOM 739 N N . ARG A 1 89 ? -15.287 3.174 4.046 1.00 97.44 89 ARG A N 1
ATOM 740 C CA . ARG A 1 89 ? -16.030 3.585 2.853 1.00 97.44 89 ARG A CA 1
ATOM 741 C C . ARG A 1 89 ? -15.151 4.437 1.961 1.00 97.44 89 ARG A C 1
ATOM 743 O O . ARG A 1 89 ? -14.490 5.360 2.423 1.00 97.44 89 ARG A O 1
ATOM 750 N N . ARG A 1 90 ? -15.162 4.147 0.669 1.00 97.44 90 ARG A N 1
ATOM 751 C CA . ARG A 1 90 ? -14.410 4.895 -0.325 1.00 97.44 90 ARG A CA 1
ATOM 752 C C . ARG A 1 90 ? -14.988 6.291 -0.490 1.00 97.44 90 ARG A C 1
ATOM 754 O O . ARG A 1 90 ? -16.207 6.476 -0.571 1.00 97.44 90 ARG A O 1
ATOM 761 N N . LEU A 1 91 ? -14.104 7.275 -0.578 1.00 96.69 91 LEU A N 1
ATOM 762 C CA . LEU A 1 91 ? -14.501 8.645 -0.839 1.00 96.69 91 LEU A CA 1
ATOM 763 C C . LEU A 1 91 ? -14.880 8.849 -2.313 1.00 96.69 91 LEU A C 1
ATOM 765 O O . LEU A 1 91 ? -14.232 8.301 -3.217 1.00 96.69 91 LEU A O 1
ATOM 769 N N . PRO A 1 92 ? -15.921 9.658 -2.586 1.00 94.69 92 PRO A N 1
ATOM 770 C CA . PRO A 1 92 ? -16.231 10.065 -3.946 1.00 94.69 92 PRO A CA 1
ATOM 771 C C . PRO A 1 92 ? -15.075 10.903 -4.520 1.00 94.69 92 PRO A C 1
ATOM 773 O O . PRO A 1 92 ? -14.373 11.573 -3.764 1.00 94.69 92 PRO A O 1
ATOM 776 N N . PRO A 1 93 ? -14.904 10.954 -5.856 1.00 92.69 93 PRO A N 1
ATOM 777 C CA . PRO A 1 93 ? -13.815 11.709 -6.487 1.00 92.69 93 PRO A CA 1
ATOM 778 C C . PRO A 1 93 ? -13.719 13.181 -6.069 1.00 92.69 93 PRO A C 1
ATOM 780 O O . PRO A 1 93 ? -12.639 13.753 -6.088 1.00 92.69 93 PRO A O 1
ATOM 783 N N . SER A 1 94 ? -14.841 13.790 -5.679 1.00 93.56 94 SER A N 1
ATOM 784 C CA . SER A 1 94 ? -14.919 15.182 -5.229 1.00 93.56 94 SER A CA 1
ATOM 785 C C . SER A 1 94 ? -14.373 15.440 -3.821 1.00 93.56 94 SER A C 1
ATOM 787 O O . SER A 1 94 ? -14.451 16.579 -3.383 1.00 93.56 94 SER A O 1
ATOM 789 N N . GLN A 1 95 ? -13.958 14.400 -3.093 1.00 92.38 95 GLN A N 1
ATOM 790 C CA . GLN A 1 95 ? -13.429 14.483 -1.723 1.00 92.38 95 GLN A CA 1
ATOM 791 C C . GLN A 1 95 ? -12.074 13.770 -1.585 1.00 92.38 95 GLN A C 1
ATOM 793 O O . GLN A 1 95 ? -11.580 13.582 -0.474 1.00 92.38 95 GLN A O 1
ATOM 798 N N . GLN A 1 96 ? -11.474 13.333 -2.698 1.00 87.56 96 GLN A N 1
ATOM 799 C CA . GLN A 1 96 ? -10.234 12.549 -2.681 1.00 87.56 96 GLN A CA 1
ATOM 800 C C . GLN A 1 96 ? -9.009 13.346 -2.214 1.00 87.56 96 GLN A C 1
ATOM 802 O O . GLN A 1 96 ? -7.964 12.761 -1.943 1.00 87.56 96 GLN A O 1
ATOM 807 N N . GLU A 1 97 ? -9.124 14.667 -2.069 1.00 92.00 97 GLU A N 1
ATOM 808 C CA . GLU A 1 97 ? -8.118 15.496 -1.408 1.00 92.00 97 GLU A CA 1
ATOM 809 C C . GLU A 1 97 ? -7.954 15.183 0.089 1.00 92.00 97 GLU A C 1
ATOM 811 O O . GLU A 1 97 ? -6.896 15.472 0.646 1.00 92.00 97 GLU A O 1
ATOM 816 N N . LEU A 1 98 ? -8.971 14.594 0.732 1.00 91.75 98 LEU A N 1
ATOM 817 C CA . LEU A 1 98 ? -8.933 14.191 2.143 1.00 91.75 98 LEU A CA 1
ATOM 818 C C . LEU A 1 98 ? -8.287 12.811 2.332 1.00 91.75 98 LEU A C 1
ATOM 820 O O . LEU A 1 98 ? -7.675 12.544 3.362 1.00 91.75 98 LEU A O 1
ATOM 824 N N . GLY A 1 99 ? -8.421 11.934 1.336 1.00 95.19 99 GLY A N 1
ATOM 825 C CA . GLY A 1 99 ? -7.950 10.554 1.359 1.00 95.19 99 GLY A CA 1
ATOM 826 C C . GLY A 1 99 ? -8.679 9.690 0.330 1.00 95.19 99 GLY A C 1
ATOM 827 O O . GLY A 1 99 ? -9.517 10.167 -0.433 1.00 95.19 99 GLY A O 1
ATOM 828 N N . ASP A 1 100 ? -8.385 8.392 0.319 1.00 96.81 100 ASP A N 1
ATOM 829 C CA . ASP A 1 100 ? -9.081 7.431 -0.543 1.00 96.81 100 ASP A CA 1
ATOM 830 C C . ASP A 1 100 ? -10.311 6.830 0.154 1.00 96.81 100 ASP A C 1
ATOM 832 O O . ASP A 1 100 ? -11.318 6.532 -0.495 1.00 96.81 100 ASP A O 1
ATOM 836 N N . TYR A 1 101 ? -10.229 6.663 1.475 1.00 98.06 101 TYR A N 1
ATOM 837 C CA . TYR A 1 101 ? -11.261 6.073 2.321 1.00 98.06 101 TYR A CA 1
ATOM 838 C C . TYR A 1 101 ? -11.501 6.908 3.578 1.00 98.06 101 TYR A C 1
ATOM 840 O O . TYR A 1 101 ? -10.590 7.561 4.086 1.00 98.06 101 TYR A O 1
ATOM 848 N N . VAL A 1 102 ? -12.729 6.827 4.086 1.00 97.44 102 VAL A N 1
ATOM 849 C CA . VAL A 1 102 ? -13.156 7.337 5.391 1.00 97.44 102 VAL A CA 1
ATOM 850 C C . VAL A 1 102 ? -13.503 6.171 6.316 1.00 97.44 102 VAL A C 1
ATOM 852 O O . VAL A 1 102 ? -14.044 5.153 5.863 1.00 97.44 102 VAL A O 1
ATOM 855 N N . PHE A 1 103 ? -13.203 6.327 7.600 1.00 96.69 103 PHE A N 1
ATOM 856 C CA . PHE A 1 103 ? -13.553 5.394 8.666 1.00 96.69 103 PHE A CA 1
ATOM 857 C C . PHE A 1 103 ? -13.905 6.154 9.949 1.00 96.69 103 PHE A C 1
ATOM 859 O O . PHE A 1 103 ? -13.618 7.342 10.069 1.00 96.69 103 PHE A O 1
ATOM 866 N N . ILE A 1 104 ? -14.556 5.472 10.893 1.00 93.38 104 ILE A N 1
ATOM 867 C CA . ILE A 1 104 ? -14.805 6.026 12.229 1.00 93.38 104 ILE A CA 1
ATOM 868 C C . ILE A 1 104 ? -13.690 5.557 13.156 1.00 93.38 104 ILE A C 1
ATOM 870 O O . ILE A 1 104 ? -13.525 4.350 13.353 1.00 93.38 104 ILE A O 1
ATOM 874 N N . SER A 1 105 ? -12.929 6.497 13.703 1.00 88.25 105 SER A N 1
ATOM 875 C CA . SER A 1 105 ? -11.856 6.231 14.657 1.00 88.25 105 SER A CA 1
ATOM 876 C C . SER A 1 105 ? -12.414 5.812 16.031 1.00 88.25 105 SER A C 1
ATOM 878 O O . SER A 1 105 ? -13.606 5.971 16.313 1.00 88.25 105 SER A O 1
ATOM 880 N N . PRO A 1 106 ? -11.583 5.244 16.927 1.00 83.62 106 PRO A N 1
ATOM 881 C CA . PRO A 1 106 ? -12.036 4.770 18.240 1.00 83.62 106 PRO A CA 1
ATOM 882 C C . PRO A 1 106 ? -12.638 5.842 19.164 1.00 83.62 106 PRO A C 1
ATOM 884 O O . PRO A 1 106 ? -13.358 5.503 20.103 1.00 83.62 106 PRO A O 1
ATOM 887 N N . ASP A 1 107 ? -12.340 7.117 18.931 1.00 87.75 107 ASP A N 1
ATOM 888 C CA . ASP A 1 107 ? -12.925 8.273 19.625 1.00 87.75 107 ASP A CA 1
ATOM 889 C C . ASP A 1 107 ? -14.281 8.716 19.039 1.00 87.75 107 ASP A C 1
ATOM 891 O O . ASP A 1 107 ? -14.956 9.564 19.624 1.00 87.75 107 ASP A O 1
ATOM 895 N N . GLY A 1 108 ? -14.727 8.086 17.949 1.00 87.25 108 GLY A N 1
ATOM 896 C CA . GLY A 1 108 ? -16.000 8.362 17.290 1.00 87.25 108 GLY A CA 1
ATOM 897 C C . GLY A 1 108 ? -15.938 9.467 16.236 1.00 87.25 108 GLY A C 1
ATOM 898 O O . GLY A 1 108 ? -16.998 9.890 15.770 1.00 87.25 108 GLY A O 1
ATOM 899 N N . GLU A 1 109 ? -14.744 9.933 15.865 1.00 92.50 109 GLU A N 1
ATOM 900 C CA . GLU A 1 109 ? -14.548 10.938 14.816 1.00 92.50 109 GLU A CA 1
ATOM 901 C C . GLU A 1 109 ? -14.435 10.300 13.417 1.00 92.50 109 GLU A C 1
ATOM 903 O O . GLU A 1 109 ? -14.169 9.108 13.267 1.00 92.50 109 GLU A O 1
ATOM 908 N N . GLU A 1 110 ? -14.719 11.084 12.370 1.00 94.06 110 GLU A N 1
ATOM 909 C CA . GLU A 1 110 ? -14.478 10.665 10.984 1.00 94.06 110 GLU A CA 1
ATOM 910 C C . GLU A 1 110 ? -13.026 10.967 10.610 1.00 94.06 110 GLU A C 1
ATOM 912 O O . GLU A 1 110 ? -12.645 12.133 10.492 1.00 94.06 110 GLU A O 1
ATOM 917 N N . ASP A 1 111 ? -12.253 9.913 10.360 1.00 96.44 111 ASP A N 1
ATOM 918 C CA . ASP A 1 111 ? -10.867 9.988 9.910 1.00 96.44 111 ASP A CA 1
ATOM 919 C C . ASP A 1 111 ? -10.717 9.492 8.467 1.00 96.44 111 ASP A C 1
ATOM 921 O O . ASP A 1 111 ? -11.541 8.739 7.934 1.00 96.44 111 ASP A O 1
ATOM 925 N N . TYR A 1 112 ? -9.623 9.906 7.826 1.00 96.69 112 TYR A N 1
ATOM 926 C CA . TYR A 1 112 ? -9.343 9.630 6.419 1.00 96.69 112 TYR A CA 1
ATOM 927 C C . TYR A 1 112 ? -7.999 8.932 6.245 1.00 96.69 112 TYR A C 1
ATOM 929 O O . TYR A 1 112 ? -7.024 9.243 6.930 1.00 96.69 112 TYR A O 1
ATOM 937 N N . ALA A 1 113 ? -7.932 8.006 5.291 1.00 97.19 113 ALA A N 1
ATOM 938 C CA . ALA A 1 113 ? -6.691 7.329 4.939 1.00 97.19 113 ALA A CA 1
ATOM 939 C C . ALA A 1 113 ? -6.547 7.156 3.427 1.00 97.19 113 ALA A C 1
ATOM 941 O O . ALA A 1 113 ? -7.520 6.950 2.694 1.00 97.19 113 ALA A O 1
ATOM 942 N N . THR A 1 114 ? -5.305 7.201 2.956 1.00 96.75 114 THR A N 1
ATOM 943 C CA . THR A 1 114 ? -4.950 6.779 1.600 1.00 96.75 114 THR A CA 1
ATOM 944 C C . THR A 1 114 ? -4.796 5.261 1.524 1.00 96.75 114 THR A C 1
ATOM 946 O O . THR A 1 114 ? -4.523 4.590 2.523 1.00 96.75 114 THR A O 1
ATOM 949 N N . ILE A 1 115 ? -4.891 4.703 0.316 1.00 96.38 115 ILE A N 1
ATOM 950 C CA . ILE A 1 115 ? -4.638 3.276 0.067 1.00 96.38 115 ILE A CA 1
ATOM 951 C C . ILE A 1 115 ? -3.233 2.882 0.546 1.00 96.38 115 ILE A C 1
ATOM 953 O O . ILE A 1 115 ? -3.057 1.800 1.104 1.00 96.38 115 ILE A O 1
ATOM 957 N N . GLU A 1 116 ? -2.227 3.747 0.369 1.00 94.88 116 GLU A N 1
ATOM 958 C CA . GLU A 1 116 ? -0.866 3.471 0.846 1.00 94.88 116 GLU A CA 1
ATOM 959 C C . GLU A 1 116 ? -0.797 3.367 2.375 1.00 94.88 116 GLU A C 1
ATOM 961 O O . GLU A 1 116 ? -0.151 2.450 2.885 1.00 94.88 116 GLU A O 1
ATOM 966 N N . GLN A 1 117 ? -1.492 4.246 3.106 1.00 95.75 117 GLN A N 1
ATOM 967 C CA . GLN A 1 117 ? -1.577 4.173 4.570 1.00 95.75 117 GLN A CA 1
ATOM 968 C C . GLN A 1 117 ? -2.297 2.900 5.025 1.00 95.75 117 GLN A C 1
ATOM 970 O O . GLN A 1 117 ? -1.790 2.175 5.879 1.00 95.75 117 GLN A O 1
ATOM 975 N N . MET A 1 118 ? -3.428 2.564 4.401 1.00 97.00 118 MET A N 1
ATOM 976 C CA . MET A 1 118 ? -4.174 1.341 4.714 1.00 97.00 118 MET A CA 1
ATOM 977 C C . MET A 1 118 ? -3.336 0.076 4.469 1.00 97.00 118 MET A C 1
ATOM 979 O O . MET A 1 118 ? -3.334 -0.844 5.289 1.00 97.00 118 MET A O 1
ATOM 983 N N . LEU A 1 119 ? -2.570 0.030 3.374 1.00 96.38 119 LEU A N 1
ATOM 984 C CA . LEU A 1 119 ? -1.666 -1.086 3.090 1.00 96.38 119 LEU A CA 1
ATOM 985 C C . LEU A 1 119 ? -0.497 -1.146 4.091 1.00 96.38 119 LEU A C 1
ATOM 987 O O . LEU A 1 119 ? -0.100 -2.240 4.507 1.00 96.38 119 LEU A O 1
ATOM 991 N N . MET A 1 120 ? 0.035 0.005 4.511 1.00 95.00 120 MET A N 1
ATOM 992 C CA . MET A 1 120 ? 1.074 0.097 5.542 1.00 95.00 120 MET A CA 1
ATOM 993 C C . MET A 1 120 ? 0.583 -0.448 6.891 1.00 95.00 120 MET A C 1
ATOM 995 O O . MET A 1 120 ? 1.289 -1.214 7.547 1.00 95.00 120 MET A O 1
ATOM 999 N N . TRP A 1 121 ? -0.653 -0.139 7.278 1.00 94.88 121 TRP A N 1
ATOM 1000 C CA . TRP A 1 121 ? -1.275 -0.674 8.494 1.00 94.88 121 TRP A CA 1
ATOM 1001 C C . TRP A 1 121 ? -1.747 -2.126 8.363 1.00 94.88 121 TRP A C 1
ATOM 1003 O O . TRP A 1 121 ? -2.210 -2.704 9.341 1.00 94.88 121 TRP A O 1
ATOM 1013 N N . ASP A 1 122 ? -1.575 -2.736 7.186 1.00 95.50 122 ASP A N 1
ATOM 1014 C CA . ASP A 1 122 ? -2.024 -4.093 6.867 1.00 95.50 122 ASP A CA 1
ATOM 1015 C C . ASP A 1 122 ? -3.547 -4.271 7.006 1.00 95.50 122 ASP A C 1
ATOM 1017 O O . ASP A 1 122 ? -4.010 -5.364 7.328 1.00 95.50 122 ASP A O 1
ATOM 1021 N N . ILE A 1 123 ? -4.329 -3.221 6.712 1.00 95.56 123 ILE A N 1
ATOM 1022 C CA . ILE A 1 123 ? -5.796 -3.289 6.691 1.00 95.56 123 ILE A CA 1
ATOM 1023 C C . ILE A 1 123 ? -6.232 -4.328 5.659 1.00 95.56 123 ILE A C 1
ATOM 1025 O O . ILE A 1 123 ? -5.731 -4.354 4.525 1.00 95.56 123 ILE A O 1
ATOM 1029 N N . ARG A 1 124 ? -7.170 -5.192 6.056 1.00 94.25 124 ARG A N 1
ATOM 1030 C CA . ARG A 1 124 ? -7.747 -6.256 5.226 1.00 94.25 124 ARG A CA 1
ATOM 1031 C C . ARG A 1 124 ? -9.241 -6.370 5.500 1.00 94.25 124 ARG A C 1
ATOM 1033 O O . ARG A 1 124 ? -9.608 -6.405 6.674 1.00 94.25 124 ARG A O 1
ATOM 1040 N N . PRO A 1 125 ? -10.081 -6.509 4.462 1.00 94.31 125 PRO A N 1
ATOM 1041 C CA . PRO A 1 125 ? -11.470 -6.892 4.657 1.00 94.31 125 PRO A CA 1
ATOM 1042 C C . PRO A 1 125 ? -11.573 -8.186 5.466 1.00 94.31 125 PRO A C 1
ATOM 1044 O O . PRO A 1 125 ? -10.814 -9.134 5.233 1.00 94.31 125 PRO A O 1
ATOM 1047 N N . ALA A 1 126 ? -12.509 -8.224 6.411 1.00 91.44 126 ALA A N 1
ATOM 1048 C CA . ALA A 1 126 ? -12.922 -9.471 7.026 1.00 91.44 126 ALA A CA 1
ATOM 1049 C C . ALA A 1 126 ? -13.448 -10.401 5.922 1.00 91.44 126 ALA A C 1
ATOM 1051 O O . ALA A 1 126 ? -14.190 -9.973 5.033 1.00 91.44 126 ALA A O 1
ATOM 1052 N N . MET A 1 127 ? -13.030 -11.669 5.943 1.00 79.75 127 MET A N 1
ATOM 1053 C CA . MET A 1 127 ? -13.662 -12.658 5.074 1.00 79.75 127 MET A CA 1
ATOM 1054 C C . MET A 1 127 ? -15.116 -12.819 5.536 1.00 79.75 127 MET A C 1
ATOM 1056 O O . MET A 1 127 ? -15.339 -12.844 6.749 1.00 79.75 127 MET A O 1
ATOM 1060 N N . PRO A 1 128 ? -16.100 -12.885 4.621 1.00 65.12 128 PRO A N 1
ATOM 1061 C CA . PRO A 1 128 ? -17.460 -13.215 5.020 1.00 65.12 128 PRO A CA 1
ATOM 1062 C C . PRO A 1 128 ? -17.428 -14.562 5.751 1.00 65.12 128 PRO A C 1
ATOM 1064 O O . PRO A 1 128 ? -16.797 -15.500 5.265 1.00 65.12 128 PRO A O 1
ATOM 1067 N N . GLU A 1 129 ? -18.042 -14.635 6.934 1.00 57.56 129 GLU A N 1
ATOM 1068 C CA . GLU A 1 129 ? -18.282 -15.920 7.592 1.00 57.56 129 GLU A CA 1
ATOM 1069 C C . GLU A 1 129 ? -19.158 -16.762 6.646 1.00 57.56 129 GLU A C 1
ATOM 1071 O O . GLU A 1 129 ? -20.247 -16.322 6.268 1.00 57.56 129 GLU A O 1
ATOM 1076 N N . GLU A 1 130 ? -18.637 -17.905 6.188 1.00 40.41 130 GLU A N 1
ATOM 1077 C CA . GLU A 1 130 ? -19.377 -18.896 5.386 1.00 40.41 130 GLU A CA 1
ATOM 1078 C C . GLU A 1 130 ? -20.419 -19.653 6.221 1.00 40.41 130 GLU A C 1
ATOM 1080 O O . GLU A 1 130 ? -20.114 -20.006 7.386 1.00 40.41 130 GLU A O 1
#

Organism: Rhodothermus marinus (NCBI:txid29549)

Radius of gyration: 16.44 Å; chains: 1; bounding box: 38×34×53 Å

Foldseek 3Di:
DPPPVPDPQDDLVVQVPFDWDWDQDPVQKIKTWGDDPPDIFIAIANDPVLRSVLRSLVSQVVVCVVVVPRDRDQPDDQWAAWPVRWTKHADDPVCCVQEGIWTQDPVRDIHHYHSSVCSRHVTDGDDPDD

Sequence (130 aa):
MYDTDSSAYPHPDEFKVMRPEYTELEDGYYRATIEITPFKVEGESRTKAGARRVALYRAALTYRSYHPSYRVENPYPDEFVDQEGTRWRRLPPSQQELGDYVFISPDGEEDYATIEQMLMWDIRPAMPEE

Secondary structure (DSSP, 8-state):
-------SSPPHHHHHHSPPEEEE-TTS-EEEEEEETTEEEEEEESSHHHHHHHHHHHHHHHHHHH-TT--PPPSS-SEEEBTTS-EEEEPPGGGTTT-SEEEE-TTS-EEEE-HHHHHHTT--BPPPP-